Protein AF-A0A838EX45-F1 (afdb_monomer_lite)

Radius of gyration: 20.97 Å; chains: 1; bounding box: 28×49×59 Å

Secondary structure (DSSP, 8-state):
-TTTTSTTSS--STTHHHHHHHHHHHTT--HHHHHHHHHHHHHHHHHHHHHHHHHHHHHHHHH-----HHHHHHHIIIIIHHHHHHHHHHHHHHHHHHT-

pLDDT: mean 77.94, std 13.24, range [41.19, 95.5]

Foldseek 3Di:
DVVVPCPPALDNDDCVVVVLCVVCVVVVPPPVRSVVSSVVSSVVSVVVVVVVVVVVVVVCVVPDDDDDPVVVVCCCPVPVVVVVVVVVVVVVVVVVVVVD

Structure (mmCIF, N/CA/C/O backbone):
data_AF-A0A838EX45-F1
#
_entry.id   AF-A0A838EX45-F1
#
loop_
_atom_site.group_PDB
_atom_site.id
_atom_site.type_symbol
_atom_site.label_atom_id
_atom_site.label_alt_id
_atom_site.label_comp_id
_atom_site.label_asym_id
_atom_site.label_entity_id
_atom_site.label_seq_id
_atom_site.pdbx_PDB_ins_code
_atom_site.Cartn_x
_atom_site.Cartn_y
_atom_site.Cartn_z
_atom_site.occupancy
_atom_site.B_iso_or_equiv
_atom_site.auth_seq_id
_atom_site.auth_comp_id
_atom_site.auth_asym_id
_atom_site.auth_atom_id
_atom_site.pdbx_PDB_model_num
ATOM 1 N N . LEU A 1 1 ? 4.965 -6.292 3.421 1.00 49.22 1 LEU A N 1
ATOM 2 C CA . LEU A 1 1 ? 3.519 -6.608 3.491 1.00 49.22 1 LEU A CA 1
ATOM 3 C C . LEU A 1 1 ? 2.697 -5.846 2.445 1.00 49.22 1 LEU A C 1
ATOM 5 O O . LEU A 1 1 ? 2.152 -6.498 1.572 1.00 49.22 1 LEU A O 1
ATOM 9 N N . LEU A 1 2 ? 2.662 -4.506 2.420 1.00 45.19 2 LEU A N 1
ATOM 10 C CA . LEU A 1 2 ? 1.950 -3.763 1.350 1.00 45.19 2 LEU A CA 1
ATOM 11 C C . LEU A 1 2 ? 2.560 -3.976 -0.056 1.00 45.19 2 LEU A C 1
ATOM 13 O O . LEU A 1 2 ? 1.836 -4.053 -1.039 1.00 45.19 2 LEU A O 1
ATOM 17 N N . ALA A 1 3 ? 3.882 -4.173 -0.137 1.00 41.19 3 ALA A N 1
ATOM 18 C CA . ALA A 1 3 ? 4.588 -4.510 -1.379 1.00 41.19 3 ALA A CA 1
ATOM 19 C C . ALA A 1 3 ? 4.414 -5.978 -1.830 1.00 41.19 3 ALA A C 1
ATOM 21 O O . ALA A 1 3 ? 4.505 -6.267 -3.015 1.00 41.19 3 ALA A O 1
ATOM 22 N N . THR A 1 4 ? 4.139 -6.909 -0.907 1.00 47.19 4 THR A N 1
ATOM 23 C CA . THR A 1 4 ? 3.873 -8.326 -1.234 1.00 47.19 4 THR A CA 1
ATOM 24 C C . THR A 1 4 ? 2.414 -8.555 -1.640 1.00 47.19 4 THR A C 1
ATOM 26 O O . THR A 1 4 ? 2.105 -9.542 -2.289 1.00 47.19 4 THR A O 1
ATOM 29 N N . LEU A 1 5 ? 1.527 -7.610 -1.307 1.00 52.72 5 LEU A N 1
ATOM 30 C CA . LEU A 1 5 ? 0.134 -7.520 -1.761 1.00 52.72 5 LEU A CA 1
ATOM 31 C C . LEU A 1 5 ? 0.023 -6.743 -3.090 1.00 52.72 5 LEU A C 1
ATOM 33 O O . LEU A 1 5 ? -1.017 -6.183 -3.419 1.00 52.72 5 LEU A O 1
ATOM 37 N N . PHE A 1 6 ? 1.106 -6.661 -3.867 1.00 53.88 6 PHE A N 1
ATOM 38 C CA . PHE A 1 6 ? 1.019 -6.267 -5.269 1.00 53.88 6 PHE A CA 1
ATOM 39 C C . PHE A 1 6 ? 0.348 -7.418 -6.022 1.00 53.88 6 PHE A C 1
ATOM 41 O O . PHE A 1 6 ? 1.030 -8.341 -6.454 1.00 53.88 6 PHE A O 1
ATOM 48 N N . PHE A 1 7 ? -0.986 -7.375 -6.103 1.00 51.34 7 PHE A N 1
ATOM 49 C CA . PHE A 1 7 ? -1.866 -8.226 -6.913 1.00 51.34 7 PHE A CA 1
ATOM 50 C C . PHE A 1 7 ? -1.200 -8.721 -8.218 1.00 51.34 7 PHE A C 1
ATOM 52 O O . PHE A 1 7 ? -1.349 -8.096 -9.261 1.00 51.34 7 PHE A O 1
ATOM 59 N N . GLY A 1 8 ? -0.456 -9.830 -8.173 1.00 55.38 8 GLY A N 1
ATOM 60 C CA . GLY A 1 8 ? 0.112 -10.468 -9.365 1.00 55.38 8 GLY A CA 1
ATOM 61 C C . GLY A 1 8 ? 1.386 -9.860 -9.987 1.00 55.38 8 GLY A C 1
ATOM 62 O O . GLY A 1 8 ? 1.688 -10.207 -11.123 1.00 55.38 8 GLY A O 1
ATOM 63 N N . GLY A 1 9 ? 2.166 -9.018 -9.291 1.00 61.88 9 GLY A N 1
ATOM 64 C CA . GLY A 1 9 ? 3.517 -8.600 -9.737 1.00 61.88 9 GLY A CA 1
ATOM 65 C C . GLY A 1 9 ? 3.641 -7.191 -10.353 1.00 61.88 9 GLY A C 1
ATOM 66 O O . GLY A 1 9 ? 2.928 -6.265 -9.958 1.00 61.88 9 GLY A O 1
ATOM 67 N N . TYR A 1 10 ? 4.597 -7.004 -11.282 1.00 57.72 10 TYR A N 1
ATOM 68 C CA . TYR A 1 10 ? 4.860 -5.725 -11.975 1.00 57.72 10 TYR A CA 1
ATOM 69 C C . TYR A 1 10 ? 3.773 -5.343 -13.003 1.00 57.72 10 TYR A C 1
ATOM 71 O O . TYR A 1 10 ? 3.619 -4.166 -13.344 1.00 57.72 10 TYR A O 1
ATOM 79 N N . GLY A 1 11 ? 2.974 -6.322 -13.439 1.00 61.09 11 GLY A N 1
ATOM 80 C CA . GLY A 1 11 ? 1.772 -6.129 -14.247 1.00 61.09 11 GLY A CA 1
ATOM 81 C C . GLY A 1 11 ? 0.638 -5.544 -13.415 1.00 61.09 11 GLY A C 1
ATOM 82 O O . GLY A 1 11 ? 0.099 -6.213 -12.543 1.00 61.09 11 GLY A O 1
ATOM 83 N N . ILE A 1 12 ? 0.271 -4.282 -13.650 1.00 58.66 12 ILE A N 1
ATOM 84 C CA . ILE A 1 12 ? -0.751 -3.610 -12.832 1.00 58.66 12 ILE A CA 1
ATOM 85 C C . ILE A 1 12 ? -2.158 -4.171 -13.062 1.00 58.66 12 ILE A C 1
ATOM 87 O O . ILE A 1 12 ? -2.949 -4.202 -12.122 1.00 58.66 12 ILE A O 1
ATOM 91 N N . PHE A 1 13 ? -2.483 -4.570 -14.294 1.00 60.25 13 PHE A N 1
ATOM 92 C CA . PHE A 1 13 ? -3.842 -4.928 -14.697 1.00 60.25 13 PHE A CA 1
ATOM 93 C C . PHE A 1 13 ? -3.837 -6.167 -15.601 1.00 60.25 13 PHE A C 1
ATOM 95 O O . PHE A 1 13 ? -2.957 -6.270 -16.467 1.00 60.25 13 PHE A O 1
ATOM 102 N N . PRO A 1 14 ? -4.825 -7.075 -15.469 1.00 59.38 14 PRO A N 1
ATOM 103 C CA . PRO A 1 14 ? -5.080 -8.101 -16.473 1.00 59.38 14 PRO A CA 1
ATOM 104 C C . PRO A 1 14 ? -5.247 -7.421 -17.840 1.00 59.38 14 PRO A C 1
ATOM 106 O O . PRO A 1 14 ? -6.162 -6.625 -18.030 1.00 59.38 14 PRO A O 1
ATOM 109 N N . GLY A 1 15 ? -4.316 -7.671 -18.765 1.00 63.09 15 GLY A N 1
ATOM 110 C CA . GLY A 1 15 ? -4.298 -7.058 -20.097 1.00 63.09 15 GLY A CA 1
ATOM 111 C C . GLY A 1 15 ? -3.305 -5.907 -20.324 1.00 63.09 15 GLY A C 1
ATOM 112 O O . GLY A 1 15 ? -3.248 -5.378 -21.431 1.00 63.09 15 GLY A O 1
ATOM 113 N N . MET A 1 16 ? -2.459 -5.556 -19.347 1.00 69.31 16 MET A N 1
ATOM 114 C CA . MET A 1 16 ? -1.336 -4.618 -19.559 1.00 69.31 16 MET A CA 1
ATOM 115 C C . MET A 1 16 ? -0.374 -5.100 -20.661 1.00 69.31 16 MET A C 1
ATOM 117 O O . MET A 1 16 ? 0.202 -4.294 -21.390 1.00 69.31 16 MET A O 1
ATOM 121 N N . GLU A 1 17 ? -0.259 -6.417 -20.833 1.00 68.88 17 GLU A N 1
ATOM 122 C CA . GLU A 1 17 ? 0.503 -7.033 -21.916 1.00 68.88 17 GLU A CA 1
ATOM 123 C C . GLU A 1 17 ? 0.000 -6.616 -23.304 1.00 68.88 17 GLU A C 1
ATOM 125 O O . GLU A 1 17 ? 0.828 -6.352 -24.176 1.00 68.88 17 GLU A O 1
ATOM 130 N N . TYR A 1 18 ? -1.317 -6.452 -23.492 1.00 69.19 18 TYR A N 1
ATOM 131 C CA . TYR A 1 18 ? -1.900 -5.991 -24.758 1.00 69.19 18 TYR A CA 1
ATOM 132 C C . TYR A 1 18 ? -1.528 -4.538 -25.059 1.00 69.19 18 TYR A C 1
ATOM 134 O O . TYR A 1 18 ? -1.269 -4.199 -26.208 1.00 69.19 18 TYR A O 1
ATOM 142 N N . GLY A 1 19 ? -1.441 -3.682 -24.036 1.00 69.88 19 GLY A N 1
ATOM 143 C CA . GLY A 1 19 ? -0.977 -2.301 -24.196 1.00 69.88 19 GLY A CA 1
ATOM 144 C C . GLY A 1 19 ? 0.504 -2.224 -24.570 1.00 69.88 19 GLY A C 1
ATOM 145 O O . GLY A 1 19 ? 0.888 -1.444 -25.439 1.00 69.88 19 GLY A O 1
ATOM 146 N N . ILE A 1 20 ? 1.334 -3.079 -23.967 1.00 70.88 20 ILE A N 1
ATOM 147 C CA . ILE A 1 20 ? 2.773 -3.111 -24.248 1.00 70.88 20 ILE A CA 1
ATOM 148 C C . ILE A 1 20 ? 3.049 -3.687 -25.637 1.00 70.88 20 ILE A C 1
ATOM 150 O O . ILE A 1 20 ? 3.835 -3.102 -26.376 1.00 70.88 20 ILE A O 1
ATOM 154 N N . THR A 1 21 ? 2.369 -4.771 -26.024 1.00 71.19 21 THR A N 1
ATOM 155 C CA . THR A 1 21 ? 2.461 -5.313 -27.390 1.00 71.19 21 THR A CA 1
ATOM 156 C C . THR A 1 21 ? 1.869 -4.363 -28.425 1.00 71.19 21 THR A C 1
ATOM 158 O O . THR A 1 21 ? 2.429 -4.238 -29.508 1.00 71.19 21 THR A O 1
ATOM 161 N N . PHE A 1 22 ? 0.788 -3.638 -28.124 1.00 72.25 22 PHE A N 1
ATOM 162 C CA . PHE A 1 22 ? 0.250 -2.616 -29.026 1.00 72.25 22 PHE A CA 1
ATOM 163 C C . PHE A 1 22 ? 1.276 -1.509 -29.299 1.00 72.25 22 PHE A C 1
ATOM 165 O O . PHE A 1 22 ? 1.579 -1.221 -30.455 1.00 72.25 22 PHE A O 1
ATOM 172 N N . ILE A 1 23 ? 1.863 -0.933 -28.246 1.00 69.12 23 ILE A N 1
ATOM 173 C CA . ILE A 1 23 ? 2.861 0.137 -28.370 1.00 69.12 23 ILE A CA 1
ATOM 174 C C . ILE A 1 23 ? 4.138 -0.390 -29.038 1.00 69.12 23 ILE A C 1
ATOM 176 O O . ILE A 1 23 ? 4.684 0.270 -29.920 1.00 69.12 23 ILE A O 1
ATOM 180 N N . SER A 1 24 ? 4.606 -1.588 -28.677 1.00 67.00 24 SER A N 1
ATOM 181 C CA . SER A 1 24 ? 5.839 -2.136 -29.245 1.00 67.00 24 SER A CA 1
ATOM 182 C C . SER A 1 24 ? 5.715 -2.488 -30.726 1.00 67.00 24 SER A C 1
ATOM 184 O O . SER A 1 24 ? 6.648 -2.234 -31.485 1.00 67.00 24 SER A O 1
ATOM 186 N N . ASN A 1 25 ? 4.561 -3.019 -31.146 1.00 68.38 25 ASN A N 1
ATOM 187 C CA . ASN A 1 25 ? 4.274 -3.310 -32.550 1.00 68.38 25 ASN A CA 1
ATOM 188 C C . ASN A 1 25 ? 4.015 -2.031 -33.362 1.00 68.38 25 ASN A C 1
ATOM 190 O O . ASN A 1 25 ? 4.432 -1.962 -34.514 1.00 68.38 25 ASN A O 1
ATOM 194 N N . PHE A 1 26 ? 3.389 -1.003 -32.772 1.00 70.81 26 PHE A N 1
ATOM 195 C CA . PHE A 1 26 ? 3.163 0.289 -33.433 1.00 70.81 26 PHE A CA 1
ATOM 196 C C . PHE A 1 26 ? 4.474 1.020 -33.764 1.00 70.81 26 PHE A C 1
ATOM 198 O O . PHE A 1 26 ? 4.608 1.589 -34.844 1.00 70.81 26 PHE A O 1
ATOM 205 N N . PHE A 1 27 ? 5.458 0.977 -32.863 1.00 72.06 27 PHE A N 1
ATOM 206 C CA . PHE A 1 27 ? 6.764 1.621 -33.058 1.00 72.06 27 PHE A CA 1
ATOM 207 C C . PHE A 1 27 ? 7.842 0.694 -33.652 1.00 72.06 27 PHE A C 1
ATOM 209 O O . PHE A 1 27 ? 8.993 1.109 -33.772 1.00 72.06 27 PHE A O 1
ATOM 216 N N . ALA A 1 28 ? 7.488 -0.544 -34.027 1.00 71.12 28 ALA A N 1
ATOM 217 C CA . ALA A 1 28 ? 8.404 -1.559 -34.562 1.00 71.12 28 ALA A CA 1
ATOM 218 C C . ALA A 1 28 ? 9.683 -1.747 -33.717 1.00 71.12 28 ALA A C 1
ATOM 220 O O . ALA A 1 28 ? 10.784 -1.932 -34.242 1.00 71.12 28 ALA A O 1
ATOM 221 N N . PHE A 1 29 ? 9.552 -1.694 -32.390 1.00 68.19 29 PHE A N 1
ATOM 222 C CA . PHE A 1 29 ? 10.669 -1.962 -31.493 1.00 68.19 29 PHE A CA 1
ATOM 223 C C . PHE A 1 29 ? 11.059 -3.443 -31.622 1.00 68.19 29 PHE A C 1
ATOM 225 O O . PHE A 1 29 ? 10.239 -4.324 -31.367 1.00 68.19 29 PHE A O 1
ATOM 232 N N . GLY A 1 30 ? 12.303 -3.727 -32.029 1.00 68.25 30 GLY A N 1
ATOM 233 C CA . GLY A 1 30 ? 12.833 -5.096 -32.089 1.00 68.25 30 GLY A CA 1
ATOM 234 C C . GLY A 1 30 ? 12.786 -5.804 -30.728 1.00 68.25 30 GLY A C 1
ATOM 235 O O . GLY A 1 30 ? 12.456 -5.198 -29.711 1.00 68.25 30 GLY A O 1
ATOM 236 N N . GLU A 1 31 ? 13.153 -7.083 -30.678 1.00 71.44 31 GLU A N 1
ATOM 237 C CA . GLU A 1 31 ? 12.987 -7.947 -29.492 1.00 71.44 31 GLU A CA 1
ATOM 238 C C . GLU A 1 31 ? 13.594 -7.354 -28.197 1.00 71.44 31 GLU A C 1
ATOM 240 O O . GLU A 1 31 ? 12.980 -7.397 -27.131 1.00 71.44 31 GLU A O 1
ATOM 245 N N . VAL A 1 32 ? 14.739 -6.668 -28.306 1.00 69.56 32 VAL A N 1
ATOM 246 C CA . VAL A 1 32 ? 15.382 -5.930 -27.197 1.00 69.56 32 VAL A CA 1
ATOM 247 C C . VAL A 1 32 ? 14.575 -4.692 -26.772 1.00 69.56 32 VAL A C 1
ATOM 249 O O . VAL A 1 32 ? 14.484 -4.360 -25.591 1.00 69.56 32 VAL A O 1
ATOM 252 N N . GLY A 1 33 ? 13.940 -4.006 -27.723 1.00 69.50 33 GLY A N 1
ATOM 253 C CA . GLY A 1 33 ? 13.074 -2.864 -27.444 1.00 69.50 33 GLY A CA 1
ATOM 254 C C . GLY A 1 33 ? 11.790 -3.265 -26.711 1.00 69.50 33 GLY A C 1
ATOM 255 O O . GLY A 1 33 ? 11.353 -2.537 -25.824 1.00 69.50 33 GLY A O 1
ATOM 256 N N . MET A 1 34 ? 11.251 -4.461 -26.977 1.00 67.06 34 MET A N 1
ATOM 257 C CA . MET A 1 34 ? 10.093 -4.997 -26.249 1.00 67.06 34 MET A CA 1
ATOM 258 C C . MET A 1 34 ? 10.386 -5.179 -24.752 1.00 67.06 34 MET A C 1
ATOM 260 O O . MET A 1 34 ? 9.533 -4.882 -23.916 1.00 67.06 34 MET A O 1
ATOM 264 N N . GLN A 1 35 ? 11.600 -5.618 -24.402 1.00 71.31 35 GLN A N 1
ATOM 265 C CA . GLN A 1 35 ? 12.027 -5.781 -23.007 1.00 71.31 35 GLN A CA 1
ATOM 266 C C . GLN A 1 35 ? 12.162 -4.431 -22.293 1.00 71.31 35 GLN A C 1
ATOM 268 O O . GLN A 1 35 ? 11.666 -4.268 -21.178 1.00 71.31 35 GLN A O 1
ATOM 273 N N . ASN A 1 36 ? 12.754 -3.440 -22.963 1.00 72.81 36 ASN A N 1
ATOM 274 C CA . ASN A 1 36 ? 12.919 -2.098 -22.406 1.00 72.81 36 ASN A CA 1
ATOM 275 C C . ASN A 1 36 ? 11.570 -1.394 -22.190 1.00 72.81 36 ASN A C 1
ATOM 277 O O . ASN A 1 36 ? 11.373 -0.740 -21.166 1.00 72.81 36 ASN A O 1
ATOM 281 N N . THR A 1 37 ? 10.611 -1.558 -23.109 1.00 74.38 37 THR A N 1
ATOM 282 C CA . THR A 1 37 ? 9.256 -1.011 -22.946 1.00 74.38 37 THR A CA 1
ATOM 283 C C . THR A 1 37 ? 8.506 -1.702 -21.810 1.00 74.38 37 THR A C 1
ATOM 285 O O . THR A 1 37 ? 7.889 -1.010 -21.002 1.00 74.38 37 THR A O 1
ATOM 288 N N . LYS A 1 38 ? 8.596 -3.038 -21.688 1.00 75.44 38 LYS A N 1
ATOM 289 C CA . LYS A 1 38 ? 8.011 -3.773 -20.551 1.00 75.44 38 LYS A CA 1
ATOM 290 C C . LYS A 1 38 ? 8.548 -3.233 -19.222 1.00 75.44 38 LYS A C 1
ATOM 292 O O . LYS A 1 38 ? 7.763 -2.768 -18.401 1.00 75.44 38 LYS A O 1
ATOM 297 N N . ALA A 1 39 ? 9.869 -3.168 -19.067 1.00 75.25 39 ALA A N 1
ATOM 298 C CA . ALA A 1 39 ? 10.505 -2.685 -17.842 1.00 75.25 39 ALA A CA 1
ATOM 299 C C . ALA A 1 39 ? 10.146 -1.223 -17.504 1.00 75.25 39 ALA A C 1
ATOM 301 O O . ALA A 1 39 ? 9.895 -0.892 -16.344 1.00 75.25 39 ALA A O 1
ATOM 302 N N . ALA A 1 40 ? 10.073 -0.337 -18.504 1.00 77.62 40 ALA A N 1
ATOM 303 C CA . ALA A 1 40 ? 9.703 1.061 -18.289 1.00 77.62 40 ALA A CA 1
ATOM 304 C C . ALA A 1 40 ? 8.252 1.209 -17.804 1.00 77.62 40 ALA A C 1
ATOM 306 O O . ALA A 1 40 ? 7.990 1.927 -16.836 1.00 77.62 40 ALA A O 1
ATOM 307 N N . PHE A 1 41 ? 7.309 0.501 -18.433 1.00 76.62 41 PHE A N 1
ATOM 308 C CA . PHE A 1 41 ? 5.906 0.521 -18.016 1.00 76.62 41 PHE A CA 1
ATOM 309 C C . PHE A 1 41 ? 5.717 -0.065 -16.619 1.00 76.62 41 PHE A C 1
ATOM 311 O O . PHE A 1 41 ? 4.949 0.487 -15.837 1.00 76.62 41 PHE A O 1
ATOM 318 N N . GLU A 1 42 ? 6.447 -1.126 -16.286 1.00 75.25 42 GLU A N 1
ATOM 319 C CA . GLU A 1 42 ? 6.471 -1.750 -14.961 1.00 75.25 42 GLU A CA 1
ATOM 320 C C . GLU A 1 42 ? 7.050 -0.838 -13.869 1.00 75.25 42 GLU A C 1
ATOM 322 O O . GLU A 1 42 ? 6.565 -0.824 -12.733 1.00 75.25 42 GLU A O 1
ATOM 327 N N . PHE A 1 43 ? 8.045 -0.022 -14.207 1.00 76.62 43 PHE A N 1
AT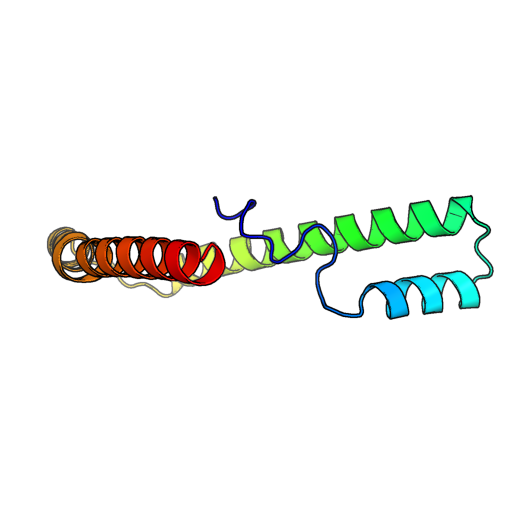OM 328 C CA . PHE A 1 43 ? 8.596 0.958 -13.279 1.00 76.62 43 PHE A CA 1
ATOM 329 C C . PHE A 1 43 ? 7.632 2.125 -13.036 1.00 76.62 43 PHE A C 1
ATOM 331 O O . PHE A 1 43 ? 7.379 2.492 -11.887 1.00 76.62 43 PHE A O 1
ATOM 338 N N . VAL A 1 44 ? 7.047 2.686 -14.100 1.00 81.25 44 VAL A N 1
ATOM 339 C CA . VAL A 1 44 ? 6.052 3.770 -13.997 1.00 81.25 44 VAL A CA 1
ATOM 340 C C . VAL A 1 44 ? 4.839 3.299 -13.200 1.00 81.25 44 VAL A C 1
ATOM 342 O O . VAL A 1 44 ? 4.400 3.964 -12.268 1.00 81.25 44 VAL A O 1
ATOM 345 N N . SER A 1 45 ? 4.369 2.097 -13.516 1.00 76.81 45 SER A N 1
ATOM 346 C CA . SER A 1 45 ? 3.384 1.310 -12.778 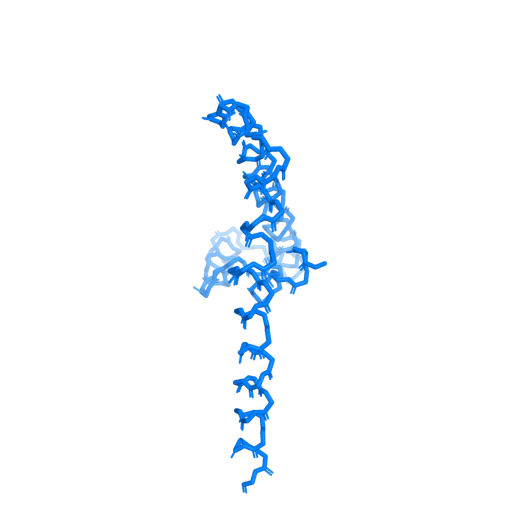1.00 76.81 45 SER A CA 1
ATOM 347 C C . SER A 1 45 ? 3.602 1.332 -11.265 1.00 76.81 45 SER A C 1
ATOM 349 O O . SER A 1 45 ? 2.719 1.702 -10.481 1.00 76.81 45 SER A O 1
ATOM 351 N N . PHE A 1 46 ? 4.806 0.943 -10.858 1.00 75.62 46 PHE A N 1
ATOM 352 C CA . PHE A 1 46 ? 5.201 0.874 -9.467 1.00 75.62 46 PHE A CA 1
ATOM 353 C C . PHE A 1 46 ? 5.242 2.269 -8.839 1.00 75.62 46 PHE A C 1
ATOM 355 O O . PHE A 1 46 ? 4.650 2.483 -7.778 1.00 75.62 46 PHE A O 1
ATOM 362 N N . ALA A 1 47 ? 5.864 3.232 -9.520 1.00 83.12 47 ALA A N 1
ATOM 363 C CA . ALA A 1 47 ? 5.970 4.608 -9.052 1.00 83.12 47 ALA A CA 1
ATOM 364 C C . ALA A 1 47 ? 4.591 5.252 -8.834 1.00 83.12 47 ALA A C 1
ATOM 366 O O . ALA A 1 47 ? 4.364 5.875 -7.797 1.00 83.12 47 ALA A O 1
ATOM 367 N N . THR A 1 48 ? 3.638 5.046 -9.748 1.00 84.44 48 THR A N 1
ATOM 368 C CA . THR A 1 48 ? 2.265 5.552 -9.615 1.00 84.44 48 THR A CA 1
ATOM 369 C C . THR A 1 48 ? 1.554 4.952 -8.407 1.00 84.44 48 THR A C 1
ATOM 371 O O . THR A 1 48 ? 0.914 5.688 -7.659 1.00 84.44 48 THR A O 1
ATOM 374 N N . LYS A 1 49 ? 1.684 3.642 -8.157 1.00 75.12 49 LYS A N 1
ATOM 375 C CA . LYS A 1 49 ? 1.094 3.007 -6.964 1.00 75.12 49 LYS A CA 1
ATOM 376 C C . LYS A 1 49 ? 1.679 3.584 -5.679 1.00 75.12 49 LYS A C 1
ATOM 378 O O . LYS A 1 49 ? 0.931 3.921 -4.764 1.00 75.12 49 LYS A O 1
ATOM 383 N N . VAL A 1 50 ? 3.003 3.728 -5.615 1.00 83.56 50 VAL A N 1
ATOM 384 C CA . VAL A 1 50 ? 3.684 4.314 -4.452 1.00 83.56 50 VAL A CA 1
ATOM 385 C C . VAL A 1 50 ? 3.221 5.754 -4.228 1.00 83.56 50 VAL A C 1
ATOM 387 O O . VAL A 1 50 ? 2.860 6.103 -3.105 1.00 83.56 50 VAL A O 1
ATOM 390 N N . ALA A 1 51 ? 3.159 6.564 -5.286 1.00 87.25 51 ALA A N 1
ATOM 391 C CA . ALA A 1 51 ? 2.670 7.937 -5.217 1.00 87.25 51 ALA A CA 1
ATOM 392 C C . ALA A 1 51 ? 1.205 8.005 -4.759 1.00 87.25 51 ALA A C 1
ATOM 394 O O . ALA A 1 51 ? 0.872 8.823 -3.905 1.00 87.25 51 ALA A O 1
ATOM 395 N N . PHE A 1 52 ? 0.343 7.114 -5.257 1.00 86.75 52 PHE A N 1
ATOM 396 C CA . PHE A 1 52 ? -1.057 7.028 -4.845 1.00 86.75 52 PHE A CA 1
ATOM 397 C C . PHE A 1 52 ? -1.201 6.695 -3.357 1.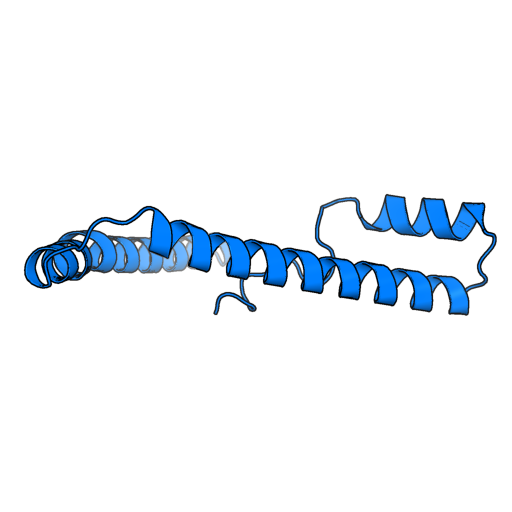00 86.75 52 PHE A C 1
ATOM 399 O O . PHE A 1 52 ? -1.922 7.390 -2.645 1.00 86.75 52 PHE A O 1
ATOM 406 N N . PHE A 1 53 ? -0.489 5.681 -2.853 1.00 83.44 53 PHE A N 1
ATOM 407 C CA . PHE A 1 53 ? -0.527 5.348 -1.426 1.00 83.44 53 PHE A CA 1
ATOM 408 C C . PHE A 1 53 ? 0.064 6.463 -0.562 1.00 83.44 53 PHE A C 1
ATOM 410 O O . PHE A 1 53 ? -0.500 6.782 0.481 1.00 83.44 53 PHE A O 1
ATOM 417 N N . MET A 1 54 ? 1.155 7.098 -0.997 1.00 87.81 54 MET A N 1
ATOM 418 C CA . MET A 1 54 ? 1.737 8.248 -0.301 1.00 87.81 54 MET A CA 1
ATOM 419 C C . MET A 1 54 ? 0.741 9.409 -0.215 1.00 87.81 54 MET A C 1
ATOM 421 O O . MET A 1 54 ? 0.528 9.954 0.869 1.00 87.81 54 MET A O 1
ATOM 425 N N . PHE A 1 55 ? 0.084 9.745 -1.327 1.00 88.25 55 PHE A N 1
ATOM 426 C CA . PHE A 1 55 ? -0.980 10.744 -1.360 1.00 88.25 55 PHE A CA 1
ATOM 427 C C . PHE A 1 55 ? -2.125 10.364 -0.418 1.00 88.25 55 PHE A C 1
ATOM 429 O O . PHE A 1 55 ? -2.559 11.192 0.377 1.00 88.25 55 PHE A O 1
ATOM 436 N N . MET A 1 56 ? -2.564 9.104 -0.439 1.00 89.88 56 MET A N 1
ATOM 437 C CA . MET A 1 56 ? -3.617 8.609 0.444 1.00 89.88 56 MET A CA 1
ATOM 438 C C . MET A 1 56 ? -3.236 8.762 1.925 1.00 89.88 56 MET A C 1
ATOM 440 O O . MET A 1 56 ? -4.055 9.222 2.711 1.00 89.88 56 MET A O 1
ATOM 444 N N . PHE A 1 57 ? -1.993 8.462 2.318 1.00 84.38 57 PHE A N 1
ATOM 445 C CA . PHE A 1 57 ? -1.528 8.655 3.698 1.00 84.38 57 PHE A CA 1
ATOM 446 C C . PHE A 1 57 ? -1.537 10.125 4.129 1.00 84.38 57 PHE A C 1
ATOM 448 O O . PHE A 1 57 ? -1.956 10.436 5.248 1.00 84.38 57 PHE A O 1
ATOM 455 N N . VAL A 1 58 ? -1.095 11.035 3.256 1.00 90.94 58 VAL A N 1
ATOM 456 C CA . VAL A 1 58 ? -1.149 12.479 3.529 1.00 90.94 58 VAL A CA 1
ATOM 457 C C . VAL A 1 58 ? -2.600 12.944 3.631 1.00 90.94 58 VAL A C 1
ATOM 459 O O . VAL A 1 58 ? -2.950 13.661 4.568 1.00 90.94 58 VAL A O 1
ATOM 462 N N . TRP A 1 59 ? -3.459 12.480 2.725 1.00 92.25 59 TRP A N 1
ATOM 463 C CA . TRP A 1 59 ? -4.875 12.822 2.714 1.00 92.25 59 TRP A CA 1
ATOM 464 C C . TRP A 1 59 ? -5.589 12.338 3.979 1.00 92.25 59 TRP A C 1
ATOM 466 O O . TRP A 1 59 ? -6.256 13.129 4.639 1.00 92.25 59 TRP A O 1
ATOM 476 N N . ILE A 1 60 ? -5.364 11.087 4.389 1.00 88.00 60 ILE A N 1
ATOM 477 C CA . ILE A 1 60 ? -5.913 10.513 5.623 1.00 88.00 60 ILE A CA 1
ATOM 478 C C . ILE A 1 60 ? -5.500 11.343 6.844 1.00 88.00 60 ILE A C 1
ATOM 480 O O . ILE A 1 60 ? -6.327 11.623 7.714 1.00 88.00 60 ILE A O 1
ATOM 484 N N . ARG A 1 61 ? -4.237 11.790 6.905 1.00 85.81 61 ARG A N 1
ATOM 485 C CA . ARG A 1 61 ? -3.750 12.658 7.988 1.00 85.81 61 ARG A CA 1
ATOM 486 C C . ARG A 1 61 ? -4.491 13.995 8.038 1.00 85.81 61 ARG A C 1
ATOM 488 O O . ARG A 1 61 ? -4.649 14.544 9.124 1.00 85.81 61 ARG A O 1
ATOM 495 N N . TRP A 1 62 ? -4.916 14.524 6.893 1.00 88.31 62 TRP A N 1
ATOM 496 C CA . TRP A 1 62 ? -5.697 15.760 6.825 1.00 88.31 62 TRP A CA 1
ATOM 497 C C . TRP A 1 62 ? -7.180 15.542 7.140 1.00 88.31 62 TRP A C 1
ATOM 499 O O . TRP A 1 62 ? -7.813 16.442 7.683 1.00 88.31 62 TRP A O 1
ATOM 509 N N . THR A 1 63 ? -7.739 14.367 6.836 1.00 85.94 63 THR A N 1
ATOM 510 C CA . THR A 1 63 ? -9.167 14.085 7.045 1.00 85.94 63 THR A CA 1
ATOM 511 C C . THR A 1 63 ? -9.509 13.545 8.426 1.00 85.94 63 THR A C 1
ATOM 513 O O . THR A 1 63 ? -10.652 13.695 8.841 1.00 85.94 63 THR A O 1
ATOM 516 N N . LEU A 1 64 ? -8.582 12.881 9.128 1.00 83.31 64 LEU A N 1
ATOM 517 C CA . LEU A 1 64 ? -8.881 12.251 10.418 1.00 83.31 64 LEU A CA 1
ATOM 518 C C . LEU A 1 64 ? -8.771 13.261 11.579 1.00 83.31 64 LEU A C 1
ATOM 520 O O . LEU A 1 64 ? -7.660 13.664 11.935 1.00 83.31 64 LEU A O 1
ATOM 524 N N . PRO A 1 65 ? -9.892 13.636 12.228 1.00 75.81 65 PRO A N 1
ATOM 525 C CA . PRO A 1 65 ? -9.858 14.427 13.448 1.00 75.81 65 PRO A CA 1
ATOM 526 C C . PRO A 1 65 ? -9.347 13.552 14.603 1.00 75.81 65 PRO A C 1
ATOM 528 O O . PRO A 1 65 ? -9.695 12.380 14.714 1.00 75.81 65 PRO A O 1
ATOM 531 N N . ARG A 1 66 ? -8.477 14.114 15.447 1.00 80.81 66 ARG A N 1
ATOM 532 C CA . ARG A 1 66 ? -7.731 13.438 16.526 1.00 80.81 66 ARG A CA 1
ATOM 533 C C . ARG A 1 66 ? -8.558 12.385 17.295 1.00 80.81 66 ARG A C 1
ATOM 535 O O . ARG A 1 66 ? -9.407 12.741 18.107 1.00 80.81 66 ARG A O 1
ATOM 542 N N . PHE A 1 67 ? -8.236 11.103 17.111 1.00 74.62 67 PHE A N 1
ATOM 543 C CA . PHE A 1 67 ? -8.840 9.989 17.855 1.00 74.62 67 PHE A CA 1
ATOM 544 C C . PHE A 1 67 ? -8.195 9.798 19.232 1.00 74.62 67 PHE A C 1
ATOM 546 O O . PHE A 1 67 ? -6.996 10.028 19.412 1.00 74.62 67 PHE A O 1
ATOM 553 N N . ARG A 1 68 ? -8.988 9.355 20.217 1.00 89.00 68 ARG A N 1
ATOM 554 C CA . ARG A 1 68 ? -8.486 9.010 21.556 1.00 89.00 68 ARG A CA 1
ATOM 555 C C . ARG A 1 68 ? -7.834 7.624 21.529 1.00 89.00 68 ARG A C 1
ATOM 557 O O . ARG A 1 68 ? -8.360 6.721 20.882 1.00 89.00 68 ARG A O 1
ATOM 564 N N . PHE A 1 69 ? -6.733 7.438 22.264 1.00 81.19 69 PHE A N 1
ATOM 565 C CA . PHE A 1 69 ? -6.016 6.152 22.323 1.00 81.19 69 PHE A CA 1
ATOM 566 C C . PHE A 1 69 ? -6.925 4.980 22.716 1.00 81.19 69 PHE A C 1
ATOM 568 O O . PHE A 1 69 ? -6.835 3.916 2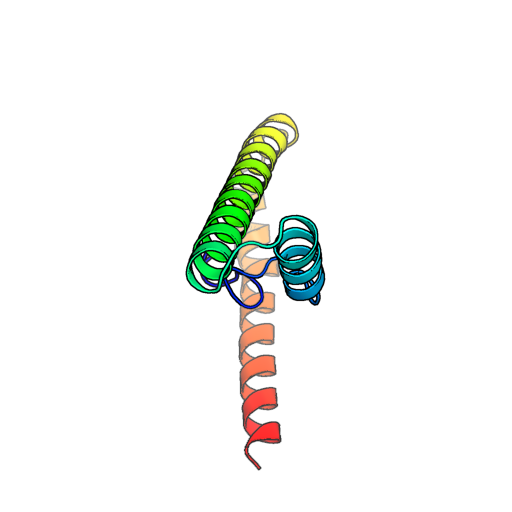2.112 1.00 81.19 69 PHE A O 1
ATOM 575 N N . ASP A 1 70 ? -7.865 5.201 23.635 1.00 85.62 70 ASP A N 1
ATOM 576 C CA . ASP A 1 70 ? -8.804 4.159 24.065 1.00 85.62 70 ASP A CA 1
ATOM 577 C C . ASP A 1 70 ? -9.713 3.669 22.931 1.00 85.62 70 ASP A C 1
ATOM 579 O O . ASP A 1 70 ? -10.002 2.482 22.843 1.00 85.62 70 ASP A O 1
ATOM 583 N N . GLN A 1 71 ? -10.131 4.561 22.027 1.00 85.44 71 GLN A N 1
ATOM 584 C CA . GLN A 1 71 ? -10.977 4.201 20.882 1.00 85.44 71 GLN A CA 1
ATOM 585 C C . GLN A 1 71 ? -10.196 3.379 19.855 1.00 85.44 71 GLN A C 1
ATOM 587 O O . GLN A 1 71 ? -10.737 2.458 19.247 1.00 85.44 71 GLN A O 1
ATOM 592 N N . LEU A 1 72 ? -8.911 3.698 19.681 1.00 86.06 72 LEU A N 1
ATOM 593 C CA . LEU A 1 72 ? -8.027 2.959 18.787 1.00 86.06 72 LEU A CA 1
ATOM 594 C C . LEU A 1 72 ? -7.702 1.570 19.352 1.00 86.06 72 LEU A C 1
ATOM 596 O O . LEU A 1 72 ? -7.672 0.596 18.603 1.00 86.06 72 LEU A O 1
ATOM 600 N N . MET A 1 73 ? -7.528 1.468 20.671 1.00 88.69 73 MET A N 1
ATOM 601 C CA . MET A 1 73 ? -7.355 0.192 21.363 1.00 88.69 73 MET A CA 1
ATOM 602 C C . MET A 1 73 ? -8.619 -0.668 21.267 1.00 88.69 73 MET A C 1
ATOM 604 O O . MET A 1 73 ? -8.524 -1.846 20.929 1.00 88.69 73 MET A O 1
ATOM 608 N N . ASP A 1 74 ? -9.798 -0.081 21.471 1.00 90.56 74 ASP A N 1
ATOM 609 C CA . ASP A 1 74 ? -11.066 -0.794 21.319 1.00 90.56 74 ASP A CA 1
ATOM 610 C C . ASP A 1 74 ? -11.279 -1.292 19.881 1.00 90.56 74 ASP A C 1
ATOM 612 O O . ASP A 1 74 ? -11.644 -2.451 19.692 1.00 90.56 74 ASP A O 1
ATOM 616 N N . LEU A 1 75 ? -10.989 -0.478 18.859 1.00 90.12 75 LEU A N 1
ATOM 617 C CA . LEU A 1 75 ? -11.060 -0.901 17.453 1.00 90.12 75 LEU A CA 1
ATOM 618 C C . LEU A 1 75 ? -10.077 -2.048 17.152 1.00 90.12 75 LEU A C 1
ATOM 620 O O . LEU A 1 75 ? -10.441 -3.037 16.510 1.00 90.12 75 LEU A O 1
ATOM 624 N N . GLY A 1 76 ? -8.838 -1.929 17.636 1.00 88.94 76 GLY A N 1
ATOM 625 C CA . GLY A 1 76 ? -7.788 -2.937 17.476 1.00 88.94 76 GLY A CA 1
ATOM 626 C C . GLY A 1 76 ? -8.168 -4.286 18.081 1.00 88.94 76 GLY A C 1
ATOM 627 O O . GLY A 1 76 ? -8.141 -5.317 17.409 1.00 88.94 76 GLY A O 1
ATOM 628 N N . TRP A 1 77 ? -8.562 -4.277 19.349 1.00 92.06 77 TRP A N 1
ATOM 629 C CA . TRP A 1 77 ? -8.793 -5.502 20.107 1.00 92.06 77 TRP A CA 1
ATOM 630 C C . TRP A 1 77 ? -10.174 -6.115 19.876 1.00 92.06 77 TRP A C 1
ATOM 632 O O . TRP A 1 77 ? -10.283 -7.337 19.830 1.00 92.06 77 TRP A O 1
ATOM 642 N N . LYS A 1 78 ? -11.229 -5.309 19.699 1.00 89.25 78 LYS A N 1
ATOM 643 C CA . LYS A 1 78 ? -12.600 -5.833 19.552 1.00 89.25 78 LYS A CA 1
ATOM 644 C C . LYS A 1 78 ? -12.986 -6.149 18.112 1.00 89.25 78 LYS A C 1
ATOM 646 O O . LYS A 1 78 ? -13.868 -6.974 17.912 1.00 89.25 78 LYS A O 1
ATOM 651 N N . ILE A 1 79 ? -12.375 -5.500 17.118 1.00 91.44 79 ILE A N 1
ATOM 652 C CA . ILE 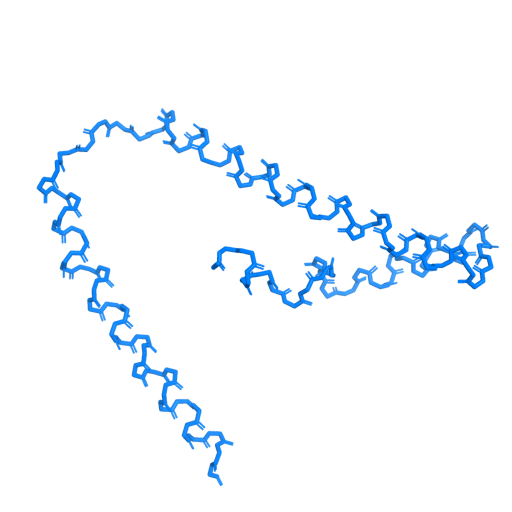A 1 79 ? -12.776 -5.651 15.709 1.00 91.44 79 ILE A CA 1
ATOM 653 C C . ILE A 1 79 ? -11.642 -6.257 14.880 1.00 91.44 79 ILE A C 1
ATOM 655 O O . ILE A 1 79 ? -11.827 -7.303 14.265 1.00 91.44 79 ILE A O 1
ATOM 659 N N . LEU A 1 80 ? -10.451 -5.653 14.883 1.00 92.44 80 LEU A N 1
ATOM 660 C CA . LEU A 1 80 ? -9.351 -6.096 14.014 1.00 92.44 80 LEU A CA 1
ATOM 661 C C . LEU A 1 80 ? -8.814 -7.483 14.395 1.00 92.44 80 LEU A C 1
ATOM 663 O O . LEU A 1 80 ? -8.621 -8.326 13.519 1.00 92.44 80 LEU A O 1
ATOM 667 N N . PHE A 1 81 ? -8.607 -7.737 15.688 1.00 92.75 81 PHE A N 1
ATOM 668 C CA . PHE A 1 81 ? -8.097 -9.019 16.176 1.00 92.75 81 PHE A CA 1
ATOM 669 C C . PHE A 1 81 ? -9.003 -10.224 15.840 1.00 92.75 81 PHE A C 1
ATOM 671 O O . PHE A 1 81 ? -8.505 -11.178 15.234 1.00 92.75 81 PHE A O 1
ATOM 678 N N . PRO A 1 82 ? -10.319 -10.217 16.143 1.00 91.75 82 PRO A N 1
ATOM 679 C CA . PRO A 1 82 ? -11.183 -11.344 15.791 1.00 91.75 82 PRO A CA 1
ATOM 680 C C . PRO A 1 82 ? -11.333 -11.527 14.276 1.00 91.75 82 PRO A C 1
ATOM 682 O O . PRO A 1 82 ? -11.362 -12.664 13.810 1.00 91.75 82 PRO A O 1
ATOM 685 N N . ILE A 1 83 ? -11.362 -10.443 13.490 1.00 94.94 83 ILE A N 1
ATOM 686 C CA . ILE A 1 83 ? -11.412 -10.535 12.022 1.00 94.94 83 ILE A CA 1
ATOM 687 C C . ILE A 1 83 ? -10.153 -11.216 11.471 1.00 94.94 83 ILE A C 1
ATOM 689 O O . ILE A 1 83 ? -10.258 -12.067 10.589 1.00 94.94 83 ILE A O 1
ATOM 693 N N . ALA A 1 84 ? -8.970 -10.882 11.997 1.00 92.31 84 ALA A N 1
ATOM 694 C CA . ALA A 1 84 ? -7.721 -11.519 11.585 1.00 92.31 84 ALA A CA 1
ATOM 695 C C . ALA A 1 84 ? -7.712 -13.027 11.897 1.00 92.31 84 ALA A C 1
ATOM 697 O O . ALA A 1 84 ? -7.293 -13.827 11.061 1.00 92.31 84 ALA A O 1
ATOM 698 N N . LEU A 1 85 ? -8.231 -13.417 13.065 1.00 94.44 85 LEU A N 1
ATOM 699 C CA . LEU A 1 85 ? -8.391 -14.819 13.465 1.00 94.44 85 LEU A CA 1
ATOM 700 C C . LEU A 1 85 ? -9.360 -15.580 12.554 1.00 94.44 85 LEU A C 1
ATOM 702 O O . LEU A 1 85 ? -9.035 -16.674 12.096 1.00 94.44 85 LEU A O 1
ATOM 706 N N . ILE A 1 86 ? -10.519 -14.993 12.242 1.00 95.50 86 ILE A N 1
ATOM 707 C CA . ILE A 1 86 ? -11.486 -15.588 11.308 1.00 95.50 86 ILE A CA 1
ATOM 708 C C . ILE A 1 86 ? -10.852 -15.766 9.926 1.00 95.50 86 ILE A C 1
ATOM 710 O O . ILE A 1 86 ? -10.977 -16.835 9.334 1.00 95.50 86 ILE A O 1
ATOM 714 N N . ASN A 1 87 ? -10.136 -14.756 9.424 1.00 93.50 87 ASN A N 1
ATOM 715 C CA . ASN A 1 87 ? -9.458 -14.837 8.131 1.00 93.50 87 ASN A CA 1
ATOM 716 C C . ASN A 1 87 ? -8.445 -15.995 8.102 1.00 93.50 87 ASN A C 1
ATOM 718 O O . ASN A 1 87 ? -8.472 -16.808 7.181 1.00 93.50 87 ASN A O 1
ATOM 722 N N . LEU A 1 88 ? -7.631 -16.140 9.153 1.00 93.81 88 LEU A N 1
ATOM 723 C CA . LEU A 1 88 ? -6.676 -17.243 9.278 1.00 93.81 88 LEU A CA 1
ATOM 724 C C . LEU A 1 88 ? -7.366 -18.611 9.198 1.00 93.81 88 LEU A C 1
ATOM 726 O O . LEU A 1 88 ? -6.912 -19.488 8.460 1.00 93.81 88 LEU A O 1
ATOM 730 N N . VAL A 1 89 ? -8.478 -18.793 9.915 1.00 95.12 89 VAL A N 1
ATOM 731 C CA . VAL A 1 89 ? -9.255 -20.041 9.878 1.00 95.12 89 VAL A CA 1
ATOM 732 C C . VAL A 1 89 ? -9.822 -20.292 8.479 1.00 95.12 89 VAL A C 1
ATOM 734 O O . VAL A 1 89 ? -9.685 -21.398 7.961 1.00 95.12 89 VAL A O 1
ATOM 737 N N . VAL A 1 90 ? -10.401 -19.274 7.837 1.00 94.56 90 VAL A N 1
ATOM 738 C CA . VAL A 1 90 ? -10.974 -19.382 6.484 1.00 94.56 90 VAL A CA 1
ATOM 739 C C . VAL A 1 90 ? -9.916 -19.781 5.459 1.00 94.56 90 VAL A C 1
ATOM 741 O O . VAL A 1 90 ? -10.150 -20.695 4.672 1.00 94.56 90 VAL A O 1
ATOM 744 N N . VAL A 1 91 ? -8.742 -19.145 5.483 1.00 93.25 91 VAL A N 1
ATOM 745 C CA . VAL A 1 91 ? -7.635 -19.483 4.577 1.00 93.25 91 VAL A CA 1
ATOM 746 C C . VAL A 1 91 ? -7.158 -20.913 4.819 1.00 93.25 91 VAL A C 1
ATOM 748 O O . VAL A 1 91 ? -6.973 -21.664 3.864 1.00 93.25 91 VAL A O 1
ATOM 751 N N . THR A 1 92 ? -7.011 -21.315 6.083 1.00 92.00 92 THR A N 1
ATOM 752 C CA . THR A 1 92 ? -6.550 -22.666 6.439 1.00 92.00 92 THR A CA 1
ATOM 753 C C . THR A 1 92 ? -7.528 -23.737 5.957 1.00 92.00 92 THR A C 1
ATOM 755 O O . THR A 1 92 ? -7.114 -24.719 5.344 1.00 92.00 92 THR A O 1
ATOM 758 N N . LEU A 1 93 ? -8.829 -23.531 6.174 1.00 93.19 93 LEU A N 1
ATOM 759 C CA . LEU A 1 93 ? -9.870 -24.437 5.690 1.00 93.19 93 LEU A CA 1
ATOM 760 C C . LEU A 1 93 ? -9.933 -24.462 4.162 1.00 93.19 93 LEU A C 1
ATOM 762 O O . LEU A 1 93 ? -10.016 -25.538 3.582 1.00 93.19 93 LEU A O 1
ATOM 766 N N . GLY A 1 94 ? -9.850 -23.302 3.505 1.00 91.25 94 GLY A N 1
ATOM 767 C CA . GLY A 1 94 ? -9.830 -23.217 2.046 1.00 91.25 94 GLY A CA 1
ATOM 768 C C . GLY A 1 94 ? -8.686 -24.032 1.446 1.00 91.25 94 GLY A C 1
ATOM 769 O O . GLY A 1 94 ? -8.921 -24.874 0.586 1.00 91.25 94 GLY A O 1
ATOM 770 N N . VAL A 1 95 ? -7.461 -23.850 1.948 1.00 91.00 95 VAL A N 1
ATOM 771 C CA . VAL A 1 95 ? -6.292 -24.623 1.495 1.00 91.00 95 VAL A CA 1
ATOM 772 C C . VAL A 1 95 ? -6.473 -26.121 1.748 1.00 91.00 95 VAL A C 1
ATOM 774 O O . VAL A 1 95 ? -6.117 -26.917 0.885 1.00 91.00 95 VAL A O 1
ATOM 777 N N . TYR A 1 96 ? -7.044 -26.510 2.891 1.00 92.38 96 TYR A N 1
ATOM 778 C CA . TYR A 1 96 ? -7.332 -27.914 3.188 1.00 92.38 96 TYR A CA 1
ATOM 779 C C . TYR A 1 96 ? -8.309 -28.532 2.175 1.00 92.38 96 TYR A C 1
ATOM 781 O O . TYR A 1 96 ? -8.018 -29.594 1.634 1.00 92.38 96 TYR A O 1
ATOM 789 N N . TYR A 1 97 ? -9.414 -27.848 1.856 1.00 92.31 97 TYR A N 1
ATOM 790 C CA . TYR A 1 97 ? -10.384 -28.327 0.865 1.00 92.31 97 TYR A CA 1
ATOM 791 C C . TYR A 1 97 ? -9.824 -28.388 -0.560 1.00 92.31 97 TYR A C 1
ATOM 793 O O . TYR A 1 97 ? -10.203 -29.276 -1.308 1.00 92.31 97 TYR A O 1
ATOM 801 N N . PHE A 1 98 ? -8.942 -27.466 -0.957 1.00 87.19 98 PHE A N 1
ATOM 802 C CA . PHE A 1 98 ? -8.321 -27.497 -2.290 1.00 87.19 98 PHE A CA 1
ATOM 803 C C . PHE A 1 98 ? -7.210 -28.555 -2.431 1.00 87.19 98 PHE A C 1
ATOM 805 O O . PHE A 1 98 ? -6.813 -28.857 -3.554 1.00 87.19 98 PHE A O 1
ATOM 812 N N . ASN A 1 99 ? -6.682 -29.086 -1.322 1.00 75.88 99 ASN A N 1
ATOM 813 C CA . ASN A 1 99 ? -5.604 -30.087 -1.292 1.00 75.88 99 ASN A CA 1
ATOM 814 C C . ASN A 1 99 ? -6.116 -31.512 -0.962 1.00 75.88 99 ASN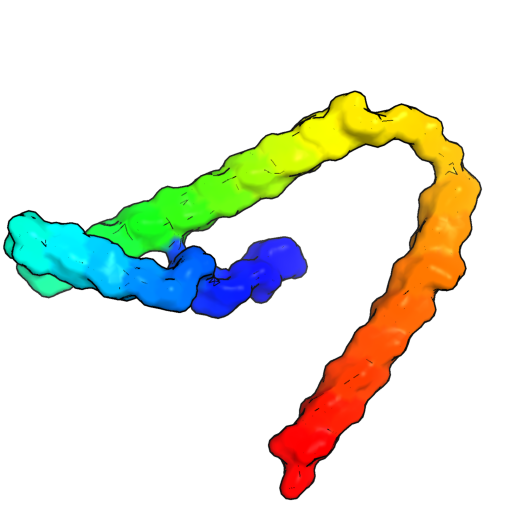 A C 1
ATOM 816 O O . ASN A 1 99 ? -5.330 -32.412 -0.676 1.00 75.88 99 ASN A O 1
ATOM 820 N N . THR A 1 100 ? -7.435 -31.719 -0.965 1.00 65.44 100 THR A N 1
ATOM 821 C CA . THR A 1 100 ? -8.119 -33.023 -0.891 1.00 65.44 100 THR A CA 1
ATOM 822 C C . THR A 1 100 ? -8.851 -33.255 -2.200 1.00 65.44 100 THR A C 1
ATOM 824 O O . THR A 1 100 ? -8.655 -34.341 -2.785 1.00 65.44 100 THR A O 1
#

Sequence (100 aa):
LLATLFFGGYGIFPGMEYGITFISNFFAFGEVGMQNTKAAFEFVSFATKVAFFMFMFVWIRWTLPRFRFDQLMDLGWKILFPIALINLVVVTLGVYYFNT